Protein AF-A0A432QA00-F1 (afdb_monomer_lite)

Structure (mmCIF, N/CA/C/O backbone):
data_AF-A0A432QA00-F1
#
_entry.id   AF-A0A432QA00-F1
#
loop_
_atom_site.group_PDB
_atom_site.id
_atom_site.type_symbol
_atom_site.label_atom_id
_atom_site.label_alt_id
_atom_site.label_comp_id
_atom_site.label_asym_id
_atom_site.label_entity_id
_atom_site.label_seq_id
_atom_site.pdbx_PDB_ins_code
_atom_site.Cartn_x
_atom_site.Cartn_y
_atom_site.Cartn_z
_atom_site.occupancy
_atom_site.B_iso_or_equiv
_atom_site.auth_seq_id
_atom_site.auth_comp_id
_atom_site.auth_asym_id
_atom_site.auth_atom_id
_atom_site.pdbx_PDB_model_num
ATOM 1 N N . ARG A 1 1 ? -5.257 13.910 4.664 1.00 85.75 1 ARG A N 1
ATOM 2 C CA . ARG A 1 1 ? -4.027 14.618 4.204 1.00 85.75 1 ARG A CA 1
ATOM 3 C C . ARG A 1 1 ? -3.000 13.627 3.659 1.00 85.75 1 ARG A C 1
ATOM 5 O O . ARG A 1 1 ? -2.515 13.888 2.574 1.00 85.75 1 ARG A O 1
ATOM 12 N N . GLN A 1 2 ? -2.721 12.516 4.353 1.00 95.44 2 GLN A N 1
ATOM 13 C CA . GLN A 1 2 ? -1.774 11.486 3.893 1.00 95.44 2 GLN A CA 1
ATOM 14 C C . GLN A 1 2 ? -2.236 10.775 2.610 1.00 95.44 2 GLN A C 1
ATOM 16 O O . GLN A 1 2 ? -1.489 10.785 1.643 1.00 95.44 2 GLN A O 1
ATOM 21 N N . HIS A 1 3 ? -3.499 10.321 2.532 1.00 95.69 3 HIS A N 1
ATOM 22 C CA . HIS A 1 3 ? -4.057 9.726 1.300 1.00 95.69 3 HIS A CA 1
ATOM 23 C C . HIS A 1 3 ? -3.900 10.623 0.068 1.00 95.69 3 HIS A C 1
ATOM 25 O O . HIS A 1 3 ? -3.473 10.174 -0.984 1.00 95.69 3 HIS A O 1
ATOM 31 N N . LYS A 1 4 ? -4.175 11.927 0.207 1.00 94.62 4 LYS A N 1
ATOM 32 C CA . LYS A 1 4 ? -3.996 12.888 -0.891 1.00 94.62 4 LYS A CA 1
ATOM 33 C C . LYS A 1 4 ? -2.551 12.895 -1.407 1.00 94.62 4 LYS A C 1
ATOM 35 O O . LYS A 1 4 ? -2.353 12.904 -2.612 1.00 94.62 4 LYS A O 1
ATOM 40 N N . TYR A 1 5 ? -1.571 12.890 -0.506 1.00 94.56 5 TYR A N 1
ATOM 41 C CA . TYR A 1 5 ? -0.164 12.888 -0.895 1.00 94.56 5 TYR A CA 1
ATOM 42 C C . TYR A 1 5 ? 0.263 11.552 -1.522 1.00 94.56 5 TYR A C 1
ATOM 44 O O . TYR A 1 5 ? 1.001 11.560 -2.498 1.00 94.56 5 TYR A O 1
ATOM 52 N N . LEU A 1 6 ? -0.263 10.417 -1.042 1.00 95.38 6 LEU A N 1
ATOM 53 C CA . LEU A 1 6 ? -0.071 9.114 -1.695 1.00 95.38 6 LEU A CA 1
ATOM 54 C C . LEU A 1 6 ? -0.535 9.136 -3.156 1.00 95.38 6 LEU A C 1
ATOM 56 O O . LEU A 1 6 ? 0.210 8.729 -4.043 1.00 95.38 6 LEU A O 1
ATOM 60 N N . PHE A 1 7 ? -1.723 9.685 -3.421 1.00 93.56 7 PHE A N 1
ATOM 61 C CA . PHE A 1 7 ? -2.216 9.826 -4.792 1.00 93.56 7 PHE A CA 1
ATOM 62 C C . PHE A 1 7 ? -1.399 10.823 -5.623 1.00 93.56 7 PHE A C 1
ATOM 64 O O . PHE A 1 7 ? -1.223 10.604 -6.814 1.00 93.56 7 PHE A O 1
ATOM 71 N N . GLU A 1 8 ? -0.860 11.891 -5.030 1.00 94.06 8 GLU A N 1
ATOM 72 C CA . GLU A 1 8 ? 0.053 12.806 -5.734 1.00 94.06 8 GLU A CA 1
ATOM 73 C C . GLU A 1 8 ? 1.356 12.103 -6.156 1.00 94.06 8 GLU A C 1
ATOM 75 O O . GLU A 1 8 ? 1.802 12.277 -7.291 1.00 94.06 8 GLU A O 1
ATOM 80 N N . LEU A 1 9 ? 1.933 11.266 -5.284 1.00 93.00 9 LEU A N 1
ATOM 81 C CA . LEU A 1 9 ? 3.095 10.434 -5.615 1.00 93.00 9 LEU A CA 1
ATOM 82 C C . LEU A 1 9 ? 2.766 9.413 -6.709 1.00 93.00 9 LEU A C 1
ATOM 84 O O . LEU A 1 9 ? 3.556 9.222 -7.633 1.00 93.00 9 LEU A O 1
ATOM 88 N N . TRP A 1 10 ? 1.589 8.791 -6.635 1.00 93.69 10 TRP A N 1
ATOM 89 C CA . TRP A 1 10 ? 1.140 7.852 -7.656 1.00 93.69 10 TRP A CA 1
ATOM 90 C C . TRP A 1 10 ? 0.925 8.531 -9.020 1.00 93.69 10 TRP A C 1
ATOM 92 O O . TRP A 1 10 ? 1.407 8.028 -10.028 1.00 93.69 10 TRP A O 1
ATOM 102 N N . ILE A 1 11 ? 0.293 9.710 -9.069 1.00 92.44 11 ILE A N 1
ATOM 103 C CA . ILE A 1 11 ? 0.119 10.483 -10.315 1.00 92.44 11 ILE A CA 1
ATOM 104 C C . ILE A 1 11 ? 1.479 10.819 -10.940 1.00 92.44 11 ILE A C 1
ATOM 106 O O . ILE A 1 11 ? 1.648 10.749 -12.160 1.00 92.44 11 ILE A O 1
ATOM 110 N N . MET A 1 12 ? 2.464 11.183 -10.113 1.00 90.62 12 MET A N 1
ATOM 111 C CA . MET A 1 12 ? 3.826 11.423 -10.582 1.00 90.62 12 MET A CA 1
ATOM 112 C C . MET A 1 12 ? 4.417 10.158 -11.219 1.00 90.62 12 MET A C 1
ATOM 114 O O . MET A 1 12 ? 4.955 10.241 -12.323 1.00 90.62 12 MET A O 1
ATOM 118 N N . LEU A 1 13 ? 4.262 8.998 -10.575 1.00 91.06 13 LEU A N 1
ATOM 119 C CA . LEU A 1 13 ? 4.710 7.704 -11.097 1.00 91.06 13 LEU A CA 1
ATOM 120 C C . LEU A 1 13 ? 4.046 7.333 -12.425 1.00 91.06 13 LEU A C 1
ATOM 122 O O . LEU A 1 13 ? 4.740 6.995 -13.385 1.00 91.06 13 LEU A O 1
ATOM 126 N N . ASP A 1 14 ? 2.724 7.453 -12.509 1.00 90.81 14 ASP A N 1
ATOM 127 C CA . ASP A 1 14 ? 1.965 7.152 -13.725 1.00 90.81 14 ASP A CA 1
ATOM 128 C C . ASP A 1 14 ? 2.404 8.037 -14.908 1.00 90.81 14 ASP A C 1
ATOM 130 O O . ASP A 1 14 ? 2.592 7.564 -16.030 1.00 90.81 14 ASP A O 1
ATOM 134 N N . SER A 1 15 ? 2.723 9.311 -14.652 1.00 89.50 15 SER A N 1
ATOM 135 C CA . SER A 1 15 ? 3.239 10.218 -15.690 1.00 89.50 15 SER A CA 1
ATOM 136 C C . SER A 1 15 ? 4.621 9.821 -16.244 1.00 89.50 15 SER A C 1
ATOM 138 O O . SER A 1 15 ? 4.988 10.194 -17.366 1.00 89.50 15 SER A O 1
ATOM 140 N N . MET A 1 16 ? 5.401 9.059 -15.471 1.00 86.12 16 MET A N 1
ATOM 141 C CA . MET A 1 16 ? 6.736 8.584 -15.849 1.00 86.12 16 MET A CA 1
ATOM 142 C C . MET A 1 16 ? 6.693 7.247 -16.596 1.00 86.12 16 MET A C 1
ATOM 144 O O . MET A 1 16 ? 7.626 6.951 -17.343 1.00 86.12 16 MET A O 1
ATOM 148 N N . LYS A 1 17 ? 5.599 6.490 -16.445 1.00 80.06 17 LYS A N 1
ATOM 149 C CA . LYS A 1 17 ? 5.362 5.147 -16.994 1.00 80.06 17 LYS A CA 1
ATOM 150 C C . LYS A 1 17 ? 5.647 5.045 -18.500 1.00 80.06 17 LYS A C 1
ATOM 152 O O . LYS A 1 17 ? 6.316 4.142 -18.970 1.00 80.06 17 LYS A O 1
ATOM 157 N N . ASN A 1 18 ? 5.208 6.022 -19.290 1.00 77.62 18 ASN A N 1
ATOM 158 C CA . ASN A 1 18 ? 5.303 5.944 -20.755 1.00 77.62 18 ASN A CA 1
ATOM 159 C C . ASN A 1 18 ? 6.617 6.499 -21.347 1.00 77.62 18 ASN A C 1
ATOM 161 O O . ASN A 1 18 ? 6.717 6.675 -22.562 1.00 77.62 18 ASN A O 1
ATOM 165 N N . GLN A 1 19 ? 7.617 6.818 -20.518 1.00 77.88 19 GLN A N 1
ATOM 166 C CA . GLN A 1 19 ? 8.866 7.440 -20.968 1.00 77.88 19 GLN A CA 1
ATOM 167 C C . GLN A 1 19 ? 9.968 6.386 -21.154 1.00 77.88 19 GLN A C 1
ATOM 169 O O . GLN A 1 19 ? 10.401 5.743 -20.201 1.00 77.88 19 GLN A O 1
ATOM 174 N N . GLN A 1 20 ? 10.438 6.239 -22.397 1.00 62.81 20 GLN A N 1
ATOM 175 C CA . GLN A 1 20 ? 11.256 5.112 -22.875 1.00 62.81 20 GLN A CA 1
ATOM 176 C C . GLN A 1 20 ? 12.632 4.940 -22.189 1.00 62.81 20 GLN A C 1
ATOM 178 O O . GLN A 1 20 ? 13.199 3.857 -22.283 1.00 62.81 20 GLN A O 1
ATOM 183 N N . ASP A 1 21 ? 13.131 5.948 -21.459 1.00 65.56 21 ASP A N 1
ATOM 184 C CA . ASP A 1 21 ? 14.458 5.956 -20.807 1.00 65.56 21 ASP 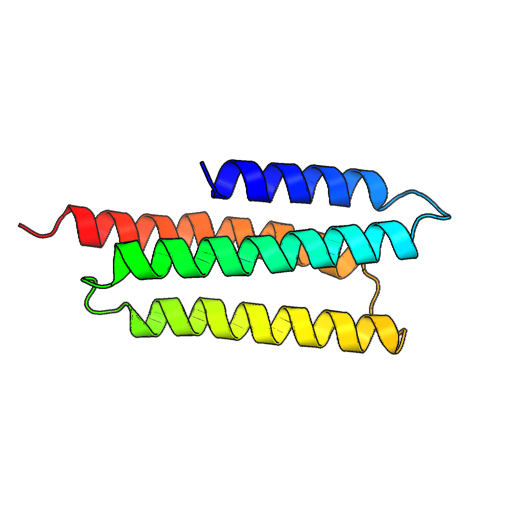A CA 1
ATOM 185 C C . ASP A 1 21 ? 14.416 6.167 -19.273 1.00 65.56 21 ASP A C 1
ATOM 187 O O . ASP A 1 21 ? 15.437 6.446 -18.646 1.00 65.56 21 ASP A O 1
ATOM 191 N N . ASN A 1 22 ? 13.255 6.007 -18.625 1.00 77.56 22 ASN A N 1
ATOM 192 C CA . ASN A 1 22 ? 13.083 6.372 -17.208 1.00 77.56 22 ASN A CA 1
ATOM 193 C C . ASN A 1 22 ? 13.134 5.211 -16.203 1.00 77.56 22 ASN A C 1
ATOM 195 O O . ASN A 1 22 ? 12.771 5.419 -15.049 1.00 77.56 22 ASN A O 1
ATOM 199 N N . ARG A 1 23 ? 13.593 4.005 -16.570 1.00 82.19 23 ARG A N 1
ATOM 200 C CA . ARG A 1 23 ? 13.530 2.817 -15.685 1.00 82.19 23 ARG A CA 1
ATOM 201 C C . ARG A 1 23 ? 14.089 3.069 -14.275 1.00 82.19 23 ARG A C 1
ATOM 203 O O . ARG A 1 23 ? 13.403 2.790 -13.299 1.00 82.19 23 ARG A O 1
ATOM 210 N N . LEU A 1 24 ? 15.291 3.645 -14.168 1.00 85.19 24 LEU A N 1
ATOM 211 C CA . LEU A 1 24 ? 15.917 3.960 -12.872 1.00 85.19 24 LEU A CA 1
ATOM 212 C C . LEU A 1 24 ? 15.144 5.031 -12.091 1.00 85.19 24 LEU A C 1
ATOM 214 O O . LEU A 1 24 ? 15.010 4.946 -10.875 1.00 85.19 24 LEU A O 1
ATOM 218 N N . SER A 1 25 ? 14.629 6.049 -12.781 1.00 87.88 25 SER A N 1
ATOM 219 C CA . SER A 1 25 ? 13.848 7.113 -12.147 1.00 87.88 25 SER A CA 1
ATOM 220 C C . SER A 1 25 ? 12.482 6.613 -11.676 1.00 87.88 25 SER A C 1
ATOM 222 O O . SER A 1 25 ? 12.015 7.032 -10.621 1.00 87.88 25 SER A O 1
ATOM 224 N N . LEU A 1 26 ? 11.858 5.704 -12.430 1.00 87.94 26 LEU A N 1
ATOM 225 C CA . LEU A 1 26 ? 10.604 5.053 -12.066 1.00 87.94 26 LEU A CA 1
ATOM 226 C C . LEU A 1 26 ? 10.793 4.162 -10.833 1.00 87.94 26 LEU A C 1
ATOM 228 O O . LEU A 1 26 ? 10.002 4.244 -9.901 1.00 87.94 26 LEU A O 1
ATOM 232 N N . GLU A 1 27 ? 11.873 3.378 -10.793 1.00 89.75 27 GLU A N 1
ATOM 233 C CA . GLU A 1 27 ? 12.250 2.575 -9.625 1.00 89.75 27 GLU A CA 1
ATOM 234 C C . GLU A 1 27 ? 12.453 3.447 -8.375 1.00 89.75 27 GLU A C 1
ATOM 236 O O . GLU A 1 27 ? 11.868 3.182 -7.327 1.00 89.75 27 GLU A O 1
ATOM 241 N N . GLN A 1 28 ? 13.226 4.533 -8.481 1.00 90.56 28 GLN A N 1
ATOM 242 C CA . GLN A 1 28 ? 13.458 5.458 -7.364 1.00 90.56 28 GLN A CA 1
ATOM 243 C C . GLN A 1 28 ? 12.167 6.112 -6.860 1.00 90.56 28 GLN A C 1
ATOM 245 O O . GLN A 1 28 ? 11.967 6.268 -5.652 1.00 90.56 28 GLN A O 1
ATOM 250 N N . ALA A 1 29 ? 11.285 6.503 -7.779 1.00 90.88 29 ALA A N 1
ATOM 251 C CA . ALA A 1 29 ? 9.994 7.071 -7.425 1.00 90.88 29 ALA A CA 1
ATOM 252 C C . ALA A 1 29 ? 9.075 6.028 -6.760 1.00 90.88 29 ALA A C 1
ATOM 254 O O . ALA A 1 29 ? 8.353 6.375 -5.827 1.00 90.88 29 ALA A O 1
ATOM 255 N N . LEU A 1 30 ? 9.139 4.757 -7.179 1.00 92.00 30 LEU A N 1
ATOM 256 C CA . LEU A 1 30 ? 8.383 3.655 -6.574 1.00 92.00 30 LEU A CA 1
ATOM 257 C C . LEU A 1 30 ? 8.845 3.388 -5.145 1.00 92.00 30 LEU A C 1
ATOM 259 O O . LEU A 1 30 ? 8.016 3.352 -4.240 1.00 92.00 30 LEU A O 1
ATOM 263 N N . LEU A 1 31 ? 10.159 3.303 -4.927 1.00 91.56 31 LEU A N 1
ATOM 264 C CA . LEU A 1 31 ? 10.738 3.180 -3.587 1.00 91.56 31 LEU A CA 1
ATOM 265 C C . LEU A 1 31 ? 10.312 4.344 -2.683 1.00 91.56 31 LEU A C 1
ATOM 267 O O . LEU A 1 31 ? 9.880 4.126 -1.557 1.00 91.56 31 LEU A O 1
ATOM 271 N N . SER A 1 32 ? 10.329 5.573 -3.208 1.00 91.69 32 SER A N 1
ATOM 272 C CA . SER A 1 32 ? 9.874 6.753 -2.458 1.00 91.69 32 SER A CA 1
ATOM 273 C C . SER A 1 32 ? 8.388 6.679 -2.081 1.00 91.69 32 SER A C 1
ATOM 275 O O . SER A 1 32 ? 7.990 7.169 -1.022 1.00 91.69 32 SER A O 1
ATOM 277 N N . LEU A 1 33 ? 7.551 6.090 -2.944 1.00 94.00 33 LEU A N 1
ATOM 278 C CA . LEU A 1 33 ? 6.143 5.852 -2.638 1.00 94.00 33 LEU A CA 1
ATOM 279 C C . LEU A 1 33 ? 5.997 4.779 -1.555 1.00 94.00 33 LEU A C 1
ATOM 281 O O . LEU A 1 33 ? 5.245 5.006 -0.610 1.00 94.00 33 LEU A O 1
ATOM 285 N N . PHE A 1 34 ? 6.720 3.660 -1.650 1.00 94.50 34 PHE A N 1
ATOM 286 C CA . PHE A 1 34 ? 6.689 2.595 -0.641 1.00 94.50 34 PHE A CA 1
ATOM 287 C C . PHE A 1 34 ? 7.125 3.090 0.740 1.00 94.50 34 PHE A C 1
ATOM 289 O O . PHE A 1 34 ? 6.394 2.881 1.709 1.00 94.50 34 PHE A O 1
ATOM 296 N N . ASP A 1 35 ? 8.217 3.855 0.816 1.00 93.88 35 ASP A N 1
ATOM 297 C CA . ASP A 1 35 ? 8.666 4.498 2.056 1.00 93.88 35 ASP A CA 1
ATOM 298 C C . ASP A 1 35 ? 7.553 5.362 2.672 1.00 93.88 35 ASP A C 1
ATOM 300 O O . ASP A 1 35 ? 7.325 5.366 3.887 1.00 93.88 35 ASP A O 1
ATOM 304 N N . TYR A 1 36 ? 6.817 6.107 1.838 1.00 96.44 36 TYR A N 1
ATOM 305 C CA . TYR A 1 36 ? 5.721 6.937 2.328 1.00 96.44 36 TYR A CA 1
ATOM 306 C C . TYR A 1 36 ? 4.489 6.122 2.741 1.00 96.44 36 TYR A C 1
ATOM 308 O O . TYR A 1 36 ? 3.813 6.506 3.699 1.00 96.44 36 TYR A O 1
ATOM 316 N N . VAL A 1 37 ? 4.199 5.003 2.072 1.00 96.50 37 VAL A N 1
ATOM 317 C CA . VAL A 1 37 ? 3.130 4.081 2.482 1.00 96.50 37 VAL A CA 1
ATOM 318 C C . VAL A 1 37 ? 3.416 3.512 3.874 1.00 96.50 37 VAL A C 1
ATOM 320 O O . VAL A 1 37 ? 2.532 3.531 4.727 1.00 96.50 37 VAL A O 1
ATOM 323 N N . GLU A 1 38 ? 4.655 3.118 4.172 1.00 96.38 38 GLU A N 1
ATOM 324 C CA . GLU A 1 38 ? 5.017 2.671 5.523 1.00 96.38 38 GLU A CA 1
ATOM 325 C C . GLU A 1 38 ? 4.808 3.769 6.572 1.00 96.38 38 GLU A C 1
ATOM 327 O O . GLU A 1 38 ? 4.289 3.518 7.664 1.00 96.38 38 GLU A O 1
ATOM 332 N N . ILE A 1 39 ? 5.180 5.014 6.262 1.00 96.94 39 ILE A N 1
ATOM 333 C CA . ILE A 1 39 ? 4.934 6.158 7.154 1.00 96.94 39 ILE A CA 1
ATOM 334 C C . ILE A 1 39 ? 3.430 6.359 7.368 1.00 96.94 39 ILE A C 1
ATOM 336 O O . ILE A 1 39 ? 2.997 6.655 8.485 1.00 96.94 39 ILE A O 1
ATOM 340 N N . HIS A 1 40 ? 2.640 6.230 6.306 1.00 97.88 40 HIS A N 1
ATOM 341 C CA . HIS A 1 40 ? 1.193 6.344 6.348 1.00 97.88 40 HIS A CA 1
ATOM 342 C C . HIS A 1 40 ? 0.571 5.286 7.266 1.00 97.88 40 HIS A C 1
ATOM 344 O O . HIS A 1 40 ? -0.048 5.661 8.265 1.00 97.88 40 HIS A O 1
ATOM 350 N N . PHE A 1 41 ? 0.845 4.004 7.019 1.00 98.38 41 PHE A N 1
ATOM 351 C CA . PHE A 1 41 ? 0.362 2.889 7.836 1.00 98.38 41 PHE A CA 1
ATOM 352 C C . PHE A 1 41 ? 0.746 3.045 9.306 1.00 98.38 41 PHE A C 1
ATOM 354 O O . PHE A 1 41 ? -0.106 2.987 10.191 1.00 98.38 41 PHE A O 1
ATOM 361 N N . ASN A 1 42 ? 2.009 3.375 9.587 1.00 98.00 42 ASN A N 1
ATOM 362 C CA . ASN A 1 42 ? 2.473 3.615 10.954 1.00 98.00 42 ASN A CA 1
ATOM 363 C C . ASN A 1 42 ? 1.712 4.746 11.662 1.00 98.00 42 ASN A C 1
ATOM 365 O O . ASN A 1 42 ? 1.585 4.744 12.888 1.00 98.00 42 ASN A O 1
ATOM 369 N N . ASN A 1 43 ? 1.257 5.762 10.929 1.00 97.94 43 ASN A N 1
ATOM 370 C CA . ASN A 1 43 ? 0.463 6.837 11.511 1.00 97.94 43 ASN A CA 1
ATOM 371 C C . ASN A 1 43 ? -0.979 6.394 11.749 1.00 97.94 43 ASN A C 1
ATOM 373 O O . ASN A 1 43 ? -1.516 6.668 12.822 1.00 97.94 43 ASN A O 1
ATOM 377 N N . GLU A 1 44 ? -1.594 5.707 10.792 1.00 97.81 44 GLU A N 1
ATOM 378 C CA . GLU A 1 44 ? -2.955 5.192 10.934 1.00 97.81 44 GLU A CA 1
ATOM 379 C C . GLU 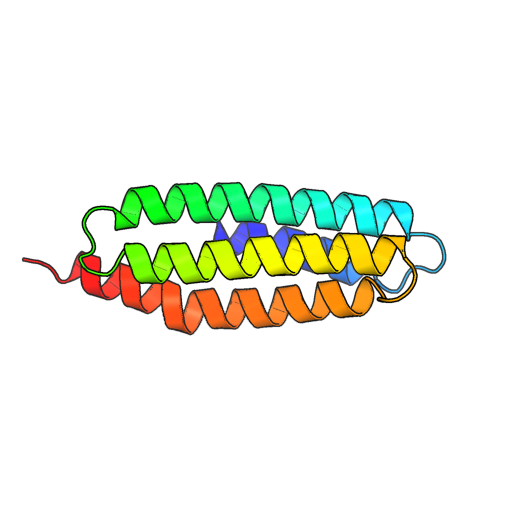A 1 44 ? -3.079 4.193 12.074 1.00 97.81 44 GLU A C 1
ATOM 381 O O . GLU A 1 44 ? -3.957 4.344 12.921 1.00 97.81 44 GLU A O 1
ATOM 386 N N . GLU A 1 45 ? -2.141 3.258 12.193 1.00 98.12 45 GLU A N 1
ATOM 387 C CA . GLU A 1 45 ? -2.118 2.282 13.279 1.00 98.12 45 GLU A CA 1
ATOM 388 C C . GLU A 1 45 ? -1.998 2.936 14.658 1.00 98.12 45 GLU A C 1
ATOM 390 O O . GLU A 1 45 ? -2.617 2.479 15.619 1.00 98.12 45 GLU A O 1
ATOM 395 N N . LYS A 1 46 ? -1.265 4.053 14.776 1.00 97.56 46 LYS A N 1
ATOM 396 C CA . LYS A 1 46 ? -1.217 4.833 16.025 1.00 97.56 46 LYS A CA 1
ATOM 397 C C . LYS A 1 46 ? -2.576 5.434 16.369 1.00 97.56 46 LYS A C 1
ATOM 399 O O . LYS A 1 46 ? -2.944 5.454 17.542 1.00 97.56 46 LYS A O 1
ATOM 404 N N . TYR A 1 47 ? -3.317 5.926 15.376 1.00 96.19 47 TYR A N 1
ATOM 405 C CA . TYR A 1 47 ? -4.665 6.456 15.593 1.00 96.19 47 TYR A CA 1
ATOM 406 C C . TYR A 1 47 ? -5.681 5.347 15.887 1.00 96.19 47 TYR A C 1
ATOM 408 O O . TYR A 1 47 ? -6.546 5.518 16.745 1.00 96.19 47 TYR A O 1
ATOM 416 N N . LEU A 1 48 ? -5.555 4.206 15.212 1.00 96.94 48 LEU A N 1
ATOM 417 C CA . LEU A 1 48 ? -6.436 3.050 15.339 1.00 96.94 48 LEU A CA 1
ATOM 418 C C . LEU A 1 48 ? -6.036 2.101 16.479 1.00 96.94 48 LEU A C 1
ATOM 420 O O . LEU A 1 48 ? -6.731 1.116 16.707 1.00 96.94 48 LEU A O 1
ATOM 424 N N . ALA A 1 49 ? -4.987 2.399 17.250 1.00 97.00 49 ALA A N 1
ATOM 425 C CA . ALA A 1 49 ? -4.546 1.583 18.384 1.00 97.00 49 ALA A CA 1
ATOM 426 C C . ALA A 1 49 ? -5.668 1.200 19.383 1.00 97.00 49 ALA A C 1
ATOM 428 O O . ALA A 1 49 ? -5.647 0.075 19.886 1.00 97.00 49 ALA A O 1
ATOM 429 N N . PRO A 1 50 ? -6.680 2.052 19.671 1.00 95.88 50 PRO A N 1
ATOM 430 C CA . PRO A 1 50 ? -7.808 1.678 20.532 1.00 95.88 50 PRO A CA 1
ATOM 431 C C . PRO A 1 50 ? -8.881 0.812 19.840 1.00 95.88 50 PRO A C 1
ATOM 433 O O . PRO A 1 50 ? -9.891 0.456 20.461 1.00 95.88 50 PRO A O 1
ATOM 436 N N . HIS A 1 51 ? -8.742 0.521 18.546 1.00 96.38 51 HIS A N 1
ATOM 437 C CA . HIS A 1 51 ? -9.688 -0.295 17.793 1.00 96.38 51 HIS A CA 1
ATOM 438 C C . HIS A 1 51 ? -9.551 -1.778 18.185 1.00 96.38 51 HIS A C 1
ATOM 440 O O . HIS A 1 51 ? -8.432 -2.284 18.246 1.00 96.38 51 HIS A O 1
ATOM 446 N N . PRO A 1 52 ? -10.647 -2.523 18.436 1.00 95.50 52 PRO A N 1
ATOM 447 C CA . PRO A 1 52 ? -10.552 -3.906 18.918 1.00 95.50 52 PRO A CA 1
ATOM 448 C C . PRO A 1 52 ? -9.938 -4.841 17.869 1.00 95.50 52 PRO A C 1
ATOM 450 O O . PRO A 1 52 ? -9.262 -5.809 18.204 1.00 95.50 52 PRO A O 1
ATOM 453 N N . GLU A 1 53 ? -10.151 -4.5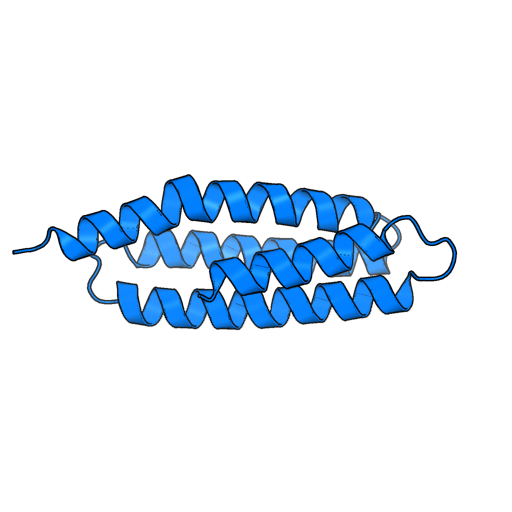15 16.596 1.00 96.19 53 GLU A N 1
ATOM 454 C CA . GLU A 1 53 ? -9.692 -5.297 15.447 1.00 96.19 53 GLU A CA 1
ATOM 455 C C . GLU A 1 53 ? -8.405 -4.743 14.822 1.00 96.19 53 GLU A C 1
ATOM 457 O O . GLU A 1 53 ? -8.088 -5.073 13.682 1.00 96.19 53 GLU A O 1
ATOM 462 N N . ILE A 1 54 ? -7.645 -3.911 15.549 1.00 97.06 54 ILE A N 1
ATOM 463 C CA . ILE A 1 54 ? -6.403 -3.301 15.041 1.00 97.06 54 ILE A CA 1
ATOM 464 C C . ILE A 1 54 ? -5.443 -4.337 14.451 1.00 97.06 54 ILE A C 1
ATOM 466 O O . ILE A 1 54 ? -4.877 -4.112 13.390 1.00 97.06 54 ILE A O 1
ATOM 470 N N . LYS A 1 55 ? -5.328 -5.520 15.065 1.00 98.12 55 LYS A N 1
ATOM 471 C CA . LYS A 1 55 ? -4.440 -6.580 14.570 1.00 98.12 55 LYS A CA 1
ATOM 472 C C . LYS A 1 55 ? -4.760 -7.020 13.141 1.00 98.12 55 LYS A C 1
ATOM 474 O O . LYS A 1 55 ? -3.836 -7.305 12.397 1.00 98.12 55 LYS A O 1
ATOM 479 N N . GLN A 1 56 ? -6.040 -7.077 12.766 1.00 98.12 56 GLN A N 1
ATOM 480 C CA . GLN A 1 56 ? -6.439 -7.450 11.404 1.00 98.12 56 GLN A CA 1
ATOM 481 C C . GLN A 1 56 ? -6.028 -6.367 10.403 1.00 98.12 56 GLN A C 1
ATOM 483 O O . GLN A 1 56 ? -5.509 -6.685 9.341 1.00 98.12 56 GLN A O 1
ATOM 488 N N . HIS A 1 57 ? -6.185 -5.096 10.781 1.00 98.06 57 HIS A N 1
ATOM 489 C CA . HIS A 1 57 ? -5.734 -3.966 9.972 1.00 98.06 57 HIS A CA 1
ATOM 490 C C . HIS A 1 57 ? -4.209 -4.007 9.764 1.00 98.06 57 HIS A C 1
ATOM 492 O O . HIS A 1 57 ? -3.733 -3.948 8.637 1.00 98.06 57 HIS A O 1
ATOM 498 N N . GLN A 1 58 ? -3.441 -4.228 10.835 1.00 98.38 58 GLN A N 1
ATOM 499 C CA . GLN A 1 58 ? -1.980 -4.359 10.760 1.00 98.38 58 GLN A CA 1
ATOM 500 C C . GLN A 1 58 ? -1.534 -5.523 9.866 1.00 98.38 58 GLN A C 1
ATOM 502 O O . GLN A 1 58 ? -0.511 -5.427 9.196 1.00 98.38 58 GLN A O 1
ATOM 507 N N . THR A 1 59 ? -2.288 -6.628 9.839 1.00 98.56 59 THR A N 1
ATOM 508 C CA . THR A 1 59 ? -2.013 -7.739 8.917 1.00 98.56 59 THR A CA 1
ATOM 509 C C . THR A 1 59 ? -2.204 -7.319 7.462 1.00 98.56 59 THR A C 1
ATOM 511 O O . THR A 1 59 ? -1.328 -7.598 6.656 1.00 98.56 59 THR A O 1
ATOM 514 N N . ILE A 1 60 ? -3.270 -6.578 7.138 1.00 98.25 60 ILE A N 1
ATOM 515 C CA . ILE A 1 60 ? -3.497 -6.053 5.779 1.00 98.25 60 ILE A CA 1
ATOM 516 C C . ILE A 1 60 ? -2.318 -5.173 5.330 1.00 98.25 60 ILE A C 1
ATOM 518 O O . ILE A 1 60 ? -1.820 -5.333 4.216 1.00 98.25 60 ILE A O 1
ATOM 522 N N . HIS A 1 61 ? -1.824 -4.294 6.207 1.00 98.44 61 HIS A N 1
ATOM 523 C CA . HIS A 1 61 ? -0.634 -3.483 5.928 1.00 98.44 61 HIS A CA 1
ATOM 524 C C . HIS A 1 61 ? 0.625 -4.331 5.739 1.00 98.44 61 HIS A C 1
ATOM 526 O O . HIS A 1 61 ? 1.377 -4.123 4.790 1.00 98.44 61 HIS A O 1
ATOM 532 N N . ALA A 1 62 ? 0.863 -5.295 6.631 1.00 98.19 62 ALA A N 1
ATOM 533 C CA . ALA A 1 62 ? 2.035 -6.159 6.563 1.00 98.19 62 ALA A CA 1
ATOM 534 C C . ALA A 1 62 ? 2.057 -6.996 5.273 1.00 98.19 62 ALA A C 1
ATOM 536 O O . ALA A 1 62 ? 3.112 -7.123 4.650 1.00 98.19 62 ALA A O 1
ATOM 537 N N . ASP A 1 63 ? 0.902 -7.510 4.849 1.00 98.12 63 ASP A N 1
ATOM 538 C CA . ASP A 1 63 ? 0.758 -8.274 3.609 1.00 98.12 63 ASP A CA 1
ATOM 539 C C . ASP A 1 63 ? 1.056 -7.399 2.385 1.00 98.12 63 ASP A C 1
ATOM 541 O O . ASP A 1 63 ? 1.766 -7.829 1.475 1.00 98.12 63 ASP A O 1
ATOM 545 N N . PHE A 1 64 ? 0.601 -6.142 2.385 1.00 97.94 64 PHE A N 1
ATOM 546 C CA . PHE A 1 64 ? 0.949 -5.188 1.333 1.00 97.94 64 PHE A CA 1
ATOM 547 C C . PHE A 1 64 ? 2.456 -4.921 1.268 1.00 97.94 64 PHE A C 1
ATOM 549 O O . PHE A 1 64 ? 3.037 -4.994 0.189 1.00 97.94 64 PHE A O 1
ATOM 556 N N . ILE A 1 65 ? 3.114 -4.676 2.405 1.00 96.69 65 ILE A N 1
ATOM 557 C CA . ILE A 1 65 ? 4.569 -4.449 2.444 1.00 96.69 65 ILE A CA 1
ATOM 558 C C . ILE A 1 65 ? 5.346 -5.695 1.991 1.00 96.69 65 ILE A C 1
ATOM 560 O O . ILE A 1 65 ? 6.349 -5.596 1.284 1.00 96.69 65 ILE A O 1
ATOM 564 N N . ALA A 1 66 ? 4.896 -6.898 2.347 1.00 97.00 66 ALA A N 1
ATOM 565 C CA . ALA A 1 66 ? 5.501 -8.130 1.841 1.00 97.00 66 ALA A CA 1
ATOM 566 C C . ALA A 1 66 ? 5.346 -8.255 0.311 1.00 97.00 66 ALA A C 1
ATOM 568 O O . ALA A 1 66 ? 6.283 -8.650 -0.391 1.00 97.00 66 ALA A O 1
ATOM 569 N N . GLN A 1 67 ? 4.182 -7.869 -0.214 1.00 95.62 67 GLN A N 1
ATOM 570 C CA . GLN A 1 67 ? 3.898 -7.888 -1.645 1.00 95.62 67 GLN A CA 1
ATOM 571 C C . GLN A 1 67 ? 4.747 -6.868 -2.422 1.00 95.62 67 GLN A C 1
ATOM 573 O O . GLN A 1 67 ? 5.261 -7.205 -3.489 1.00 95.62 67 GLN A O 1
ATOM 578 N N . THR A 1 68 ? 4.954 -5.654 -1.898 1.00 93.25 68 THR A N 1
ATOM 579 C CA . THR A 1 68 ? 5.803 -4.642 -2.554 1.00 93.25 68 THR A CA 1
ATOM 580 C C . THR A 1 68 ? 7.273 -5.051 -2.579 1.00 93.25 68 THR A C 1
ATOM 582 O O . THR A 1 68 ? 7.931 -4.868 -3.602 1.00 93.25 68 THR A O 1
ATOM 585 N N . ASN A 1 69 ? 7.775 -5.687 -1.515 1.00 93.38 69 ASN A N 1
ATOM 586 C CA . ASN A 1 69 ? 9.119 -6.272 -1.509 1.00 93.38 69 ASN A CA 1
ATOM 587 C C . ASN A 1 69 ? 9.272 -7.348 -2.594 1.00 93.38 69 ASN A C 1
ATOM 589 O O . ASN A 1 69 ? 10.239 -7.322 -3.353 1.00 93.38 69 ASN A O 1
ATOM 593 N N . THR A 1 70 ? 8.276 -8.230 -2.727 1.00 94.94 70 THR A N 1
ATOM 594 C CA . THR A 1 70 ? 8.256 -9.262 -3.780 1.00 94.94 70 THR A CA 1
ATOM 595 C C . THR A 1 70 ? 8.298 -8.634 -5.176 1.00 94.94 70 THR A C 1
ATOM 597 O O . THR A 1 70 ? 9.060 -9.074 -6.032 1.00 94.94 70 THR A O 1
ATOM 600 N N . PHE A 1 71 ? 7.548 -7.551 -5.408 1.00 93.12 71 PHE A N 1
ATOM 601 C CA . PHE A 1 71 ? 7.587 -6.848 -6.692 1.00 93.12 71 PHE A CA 1
ATOM 602 C C . PHE A 1 71 ? 8.950 -6.244 -7.019 1.00 93.12 71 PHE A C 1
ATOM 604 O O . PHE A 1 71 ? 9.353 -6.266 -8.181 1.00 93.12 71 PHE A O 1
ATOM 611 N N . MET A 1 72 ? 9.663 -5.710 -6.024 1.00 90.44 72 MET A N 1
ATOM 612 C CA . MET A 1 72 ? 11.011 -5.181 -6.239 1.00 90.44 72 MET A CA 1
ATOM 613 C C . MET A 1 72 ? 12.002 -6.294 -6.588 1.00 90.44 72 MET A C 1
ATOM 615 O O . MET A 1 72 ? 12.801 -6.126 -7.510 1.00 90.44 72 MET A O 1
ATOM 619 N N . GLU A 1 73 ? 11.912 -7.444 -5.915 1.00 92.75 73 GLU A N 1
ATOM 620 C CA . GLU A 1 73 ? 12.719 -8.625 -6.240 1.00 92.75 73 GLU A CA 1
ATOM 621 C C . GLU A 1 73 ? 12.438 -9.133 -7.663 1.00 92.75 73 GLU A C 1
ATOM 623 O O . GLU A 1 73 ? 13.369 -9.333 -8.445 1.00 92.75 73 GLU A O 1
ATOM 628 N N . ASP A 1 74 ? 11.166 -9.290 -8.037 1.00 92.56 74 ASP A N 1
ATOM 629 C CA . ASP A 1 74 ? 10.771 -9.731 -9.378 1.00 92.56 74 ASP A CA 1
ATOM 630 C C . ASP A 1 74 ? 11.194 -8.730 -10.465 1.00 92.56 74 ASP A C 1
ATOM 632 O O . ASP A 1 74 ? 11.655 -9.103 -11.547 1.00 92.56 74 ASP A O 1
ATOM 636 N N . PHE A 1 75 ? 11.107 -7.434 -10.176 1.00 88.44 75 PHE A N 1
ATOM 637 C CA . PHE A 1 75 ? 11.600 -6.404 -11.080 1.00 88.44 75 PHE A CA 1
ATOM 638 C C . PHE A 1 75 ? 13.119 -6.492 -11.300 1.00 88.44 75 PHE A C 1
ATOM 640 O O . PHE A 1 75 ? 13.583 -6.395 -12.444 1.00 88.44 75 PHE A O 1
ATOM 647 N N . HIS A 1 76 ? 13.901 -6.683 -10.230 1.00 89.00 76 HIS A N 1
ATOM 648 C CA . HIS A 1 76 ? 15.358 -6.860 -10.309 1.00 89.00 76 HIS A CA 1
ATOM 649 C C . HIS A 1 76 ? 15.751 -8.148 -11.035 1.00 89.00 76 HIS A C 1
ATOM 651 O O . HIS A 1 76 ? 16.780 -8.171 -11.707 1.00 89.00 76 HIS A O 1
ATOM 657 N N . ASN A 1 77 ? 14.909 -9.179 -10.964 1.00 93.00 77 ASN A N 1
ATOM 658 C CA . ASN A 1 77 ? 15.064 -10.430 -11.708 1.00 93.00 77 ASN A CA 1
ATOM 659 C C . ASN A 1 77 ? 14.534 -10.363 -13.153 1.00 93.00 77 ASN A C 1
ATOM 661 O O . ASN A 1 77 ? 14.561 -11.374 -13.854 1.00 93.00 77 ASN A O 1
ATOM 665 N N . GLU A 1 78 ? 14.054 -9.199 -13.603 1.00 87.69 78 GLU A N 1
ATOM 666 C CA . GLU A 1 78 ? 13.450 -8.986 -14.927 1.00 87.69 78 GLU A CA 1
ATOM 667 C C . GLU A 1 78 ? 12.208 -9.865 -15.198 1.00 87.69 78 GLU A C 1
ATOM 669 O O . GLU A 1 78 ? 11.822 -10.075 -16.350 1.00 87.69 78 GLU A O 1
ATOM 674 N N . THR A 1 79 ? 11.548 -10.362 -14.146 1.00 89.38 79 THR A N 1
ATOM 675 C CA . THR A 1 79 ? 10.326 -11.183 -14.227 1.00 89.38 79 THR A CA 1
ATOM 676 C C . THR A 1 79 ? 9.043 -10.361 -14.110 1.00 89.38 79 THR A C 1
ATOM 678 O O . THR A 1 79 ? 7.960 -10.886 -14.374 1.00 89.38 79 THR A O 1
ATOM 681 N N . LEU A 1 80 ? 9.153 -9.072 -13.771 1.00 89.00 80 LEU A N 1
ATOM 682 C CA . LEU A 1 80 ? 8.030 -8.150 -13.623 1.00 89.00 80 LEU A CA 1
ATOM 683 C C . LEU A 1 80 ? 8.320 -6.778 -14.247 1.00 89.00 80 LEU A C 1
ATOM 685 O O . LEU A 1 80 ? 9.414 -6.227 -14.124 1.00 89.00 80 LEU A O 1
ATOM 689 N N . ASP A 1 81 ? 7.302 -6.208 -14.893 1.00 88.50 81 ASP A N 1
ATOM 690 C CA . ASP A 1 81 ? 7.323 -4.829 -15.385 1.00 88.50 81 ASP A CA 1
ATOM 691 C C . ASP A 1 81 ? 6.823 -3.868 -14.291 1.00 88.50 81 ASP A C 1
ATOM 693 O O . ASP A 1 81 ? 5.718 -4.047 -13.771 1.00 88.50 81 ASP A O 1
ATOM 697 N N . LEU A 1 82 ? 7.592 -2.812 -13.984 1.00 85.75 82 LEU A N 1
ATOM 698 C CA . LEU A 1 82 ? 7.208 -1.765 -13.020 1.00 85.75 82 LEU A CA 1
ATOM 699 C C . LEU A 1 82 ? 5.876 -1.111 -13.367 1.00 85.75 82 LEU A C 1
ATOM 701 O O . LEU A 1 82 ? 5.170 -0.648 -12.478 1.00 85.75 82 LEU A O 1
ATOM 705 N N . HIS A 1 83 ? 5.504 -1.091 -14.642 1.00 87.69 83 HIS A N 1
ATOM 706 C CA . HIS A 1 83 ? 4.195 -0.619 -15.070 1.00 87.69 83 HIS A CA 1
ATOM 707 C C . HIS A 1 83 ? 3.042 -1.363 -14.396 1.00 87.69 83 HIS A C 1
ATOM 709 O O . HIS A 1 83 ? 2.055 -0.738 -14.014 1.00 87.69 83 HIS A O 1
ATOM 715 N N . THR A 1 84 ? 3.201 -2.673 -14.209 1.00 89.94 84 THR A N 1
ATOM 716 C CA . THR A 1 84 ? 2.224 -3.524 -13.521 1.00 89.94 84 THR A CA 1
ATOM 717 C C . THR A 1 84 ? 2.162 -3.179 -12.036 1.00 89.94 84 THR A C 1
ATOM 719 O O . THR A 1 84 ? 1.088 -3.176 -11.443 1.00 89.94 84 THR A O 1
ATOM 722 N N . VAL A 1 85 ? 3.306 -2.830 -11.441 1.00 92.06 85 VAL A N 1
ATOM 723 C CA . VAL A 1 85 ? 3.395 -2.405 -10.037 1.00 92.06 85 VAL A CA 1
ATOM 724 C C . VAL A 1 85 ? 2.683 -1.069 -9.824 1.00 92.06 85 VAL A C 1
ATOM 726 O O . VAL A 1 85 ? 1.944 -0.919 -8.856 1.00 92.06 85 VAL A O 1
ATOM 729 N N . VAL A 1 86 ? 2.858 -0.107 -10.736 1.00 91.69 86 VAL A N 1
ATOM 730 C CA . VAL A 1 86 ? 2.173 1.197 -10.673 1.00 91.69 86 VAL A CA 1
ATOM 731 C C . VAL A 1 86 ? 0.651 1.034 -10.737 1.00 91.69 86 VAL A C 1
ATOM 733 O O . VAL A 1 86 ? -0.055 1.689 -9.969 1.00 91.69 86 VAL A O 1
ATOM 736 N N . ASP A 1 87 ? 0.147 0.150 -11.600 1.00 92.50 87 ASP A N 1
ATOM 737 C CA . ASP A 1 87 ? -1.294 -0.124 -11.705 1.00 92.50 87 ASP A CA 1
ATOM 738 C C . ASP A 1 87 ? -1.820 -0.842 -10.458 1.00 92.50 87 ASP A C 1
ATOM 740 O O . ASP A 1 87 ? -2.830 -0.438 -9.887 1.00 92.50 87 ASP A O 1
ATOM 744 N N . PHE A 1 88 ? -1.089 -1.848 -9.968 1.00 94.19 88 PHE A N 1
ATOM 745 C CA . PHE A 1 88 ? -1.425 -2.527 -8.718 1.00 94.19 88 PHE A CA 1
ATOM 746 C C . PHE A 1 88 ? -1.544 -1.542 -7.548 1.00 94.19 88 PHE A C 1
ATOM 748 O O . PHE A 1 88 ? -2.483 -1.626 -6.758 1.00 94.19 88 PHE A O 1
ATOM 755 N N . LEU A 1 89 ? -0.602 -0.599 -7.436 1.00 93.75 89 LEU A N 1
ATOM 756 C CA . LEU A 1 89 ? -0.591 0.382 -6.354 1.00 93.75 89 LEU A CA 1
ATOM 757 C C . LEU A 1 89 ? -1.838 1.255 -6.353 1.00 93.75 89 LEU A C 1
ATOM 759 O O . LEU A 1 89 ? -2.384 1.526 -5.286 1.00 93.75 89 LEU A O 1
ATOM 763 N N . HIS A 1 90 ? -2.276 1.692 -7.532 1.00 93.38 90 HIS A N 1
ATOM 764 C CA . HIS A 1 90 ? -3.500 2.470 -7.679 1.00 93.38 90 HIS A CA 1
ATOM 765 C C . HIS A 1 90 ? -4.703 1.718 -7.114 1.00 93.38 90 HIS A C 1
ATOM 767 O O . HIS A 1 90 ? -5.415 2.233 -6.250 1.00 93.38 90 HIS A O 1
ATOM 773 N N . ASP A 1 91 ? -4.900 0.494 -7.596 1.00 95.88 91 ASP A N 1
ATOM 774 C CA . ASP A 1 91 ? -6.092 -0.288 -7.299 1.00 95.88 91 ASP A CA 1
ATOM 775 C C . ASP A 1 91 ? -6.113 -0.705 -5.829 1.00 95.88 91 ASP A C 1
ATOM 777 O O . ASP A 1 91 ? -7.120 -0.504 -5.146 1.00 95.88 91 ASP A O 1
ATOM 781 N N . TRP A 1 92 ? -4.974 -1.175 -5.308 1.00 97.50 92 TRP A N 1
ATOM 782 C CA . TRP A 1 92 ? -4.859 -1.561 -3.907 1.00 97.50 92 TRP A CA 1
ATOM 783 C C . TRP A 1 92 ? -5.090 -0.373 -2.969 1.00 97.50 92 TRP A C 1
ATOM 785 O O . TRP A 1 92 ? -5.860 -0.495 -2.019 1.00 97.50 92 TRP A O 1
ATOM 795 N N . LEU A 1 93 ? -4.478 0.793 -3.235 1.00 96.00 93 LEU A N 1
ATOM 796 C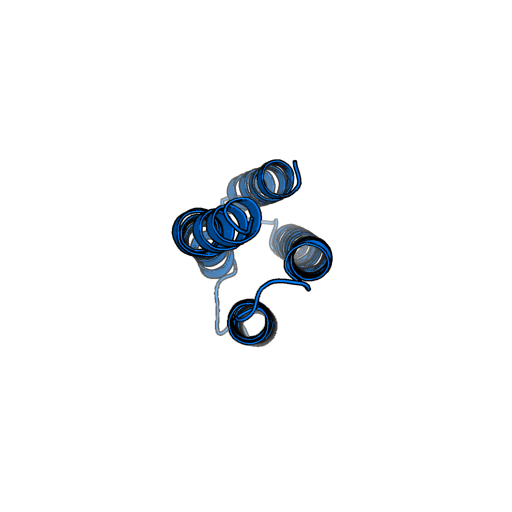 CA . LEU A 1 93 ? -4.656 1.976 -2.384 1.00 96.00 93 LEU A CA 1
ATOM 797 C C . LEU A 1 93 ? -6.111 2.449 -2.381 1.00 96.00 93 LEU A C 1
ATOM 799 O O . LEU A 1 93 ? -6.633 2.793 -1.325 1.00 96.00 93 LEU A O 1
ATOM 803 N N . ILE A 1 94 ? -6.785 2.465 -3.534 1.00 96.38 94 ILE A N 1
ATOM 804 C CA . ILE A 1 94 ? -8.198 2.863 -3.597 1.00 96.38 94 ILE A CA 1
ATOM 805 C C . ILE A 1 94 ? -9.071 1.895 -2.803 1.00 96.38 94 ILE A C 1
ATOM 807 O O . ILE A 1 94 ? -9.869 2.346 -1.978 1.00 96.38 94 ILE A O 1
ATOM 811 N N . GLU A 1 95 ? -8.928 0.591 -3.037 1.00 96.94 95 GLU A N 1
ATOM 812 C CA . GLU A 1 95 ? -9.729 -0.426 -2.356 1.00 96.94 95 GLU A CA 1
ATOM 813 C C . GLU A 1 95 ? -9.499 -0.382 -0.843 1.00 96.94 95 GLU A C 1
ATOM 815 O O . GLU A 1 95 ? -10.453 -0.308 -0.067 1.00 96.94 95 GLU A O 1
ATOM 820 N N . HIS A 1 96 ? -8.237 -0.335 -0.418 1.00 97.69 96 HIS A N 1
ATOM 821 C CA . HIS A 1 96 ? -7.872 -0.260 0.988 1.00 97.69 96 HIS A CA 1
ATOM 822 C C . HIS A 1 96 ? -8.466 0.980 1.668 1.00 97.69 96 HIS A C 1
ATOM 824 O O . HIS A 1 96 ? -9.171 0.853 2.669 1.00 97.69 96 HIS A O 1
ATOM 830 N N . ILE A 1 97 ? -8.293 2.169 1.085 1.00 96.31 97 ILE A N 1
ATOM 831 C CA . ILE A 1 97 ? -8.782 3.413 1.690 1.00 96.31 97 ILE A CA 1
ATOM 832 C C . ILE A 1 97 ? -10.311 3.412 1.804 1.00 96.31 97 ILE A C 1
ATOM 834 O O . ILE A 1 97 ? -10.869 3.792 2.837 1.00 96.31 97 ILE A O 1
ATOM 838 N N . VAL A 1 98 ? -11.010 3.008 0.740 1.00 95.69 98 VAL A N 1
ATOM 839 C CA . VAL A 1 98 ? -12.476 3.096 0.679 1.00 95.69 98 VAL A CA 1
ATOM 840 C C . VAL A 1 98 ? -13.144 2.014 1.526 1.00 95.69 98 VAL A C 1
ATOM 842 O O . VAL A 1 98 ? -14.091 2.317 2.254 1.00 95.69 98 VAL A O 1
ATOM 845 N N . GLU A 1 99 ? -12.657 0.776 1.461 1.00 95.19 99 GLU A N 1
ATOM 846 C CA . GLU A 1 99 ? -13.314 -0.375 2.090 1.00 95.19 99 GLU A CA 1
ATOM 847 C C . GLU A 1 99 ? -12.762 -0.685 3.490 1.00 95.19 99 GLU A C 1
ATOM 849 O O . GLU A 1 99 ? -13.493 -1.177 4.356 1.00 95.19 99 GLU A O 1
ATOM 854 N N . THR A 1 100 ? -11.488 -0.371 3.743 1.00 97.12 100 THR A N 1
ATOM 855 C CA . THR A 1 100 ? -10.812 -0.655 5.018 1.00 97.12 100 THR A CA 1
ATOM 856 C C . THR A 1 100 ? -10.735 0.602 5.881 1.00 97.12 100 THR A C 1
ATOM 858 O O . THR A 1 100 ? -11.442 0.674 6.891 1.00 97.12 100 THR A O 1
ATOM 861 N N . ASP A 1 101 ? -9.962 1.621 5.500 1.00 97.56 101 ASP A N 1
ATOM 862 C CA . ASP A 1 101 ? -9.665 2.767 6.380 1.00 97.56 101 ASP A CA 1
ATOM 863 C C . ASP A 1 101 ? -10.935 3.473 6.836 1.00 97.56 101 ASP A C 1
ATOM 865 O O . ASP A 1 101 ? -11.168 3.669 8.034 1.00 97.56 101 ASP A O 1
ATOM 869 N N . VAL A 1 102 ? -11.810 3.808 5.883 1.00 96.12 102 VAL A N 1
ATOM 870 C CA . VAL A 1 102 ? -13.079 4.487 6.167 1.00 96.12 102 VAL A CA 1
ATOM 871 C C . VAL A 1 102 ? -13.912 3.699 7.177 1.00 96.12 102 VAL A C 1
ATOM 873 O O . VAL A 1 102 ? -14.482 4.304 8.091 1.00 96.12 102 VAL A O 1
ATOM 876 N N . ARG A 1 103 ? -13.973 2.366 7.056 1.00 96.62 103 ARG A N 1
ATOM 877 C CA . ARG A 1 103 ? -14.705 1.506 7.995 1.00 96.62 103 ARG A CA 1
ATOM 878 C C . ARG A 1 103 ? -14.089 1.572 9.391 1.00 96.62 103 ARG A C 1
ATOM 880 O O . ARG A 1 103 ? -14.800 1.907 10.338 1.00 96.62 103 ARG A O 1
ATOM 887 N N . TYR A 1 104 ? -12.784 1.332 9.514 1.00 97.12 104 TYR A N 1
ATOM 888 C CA . TYR A 1 104 ? -12.086 1.317 10.806 1.00 97.12 104 TYR A CA 1
ATOM 889 C C . TYR A 1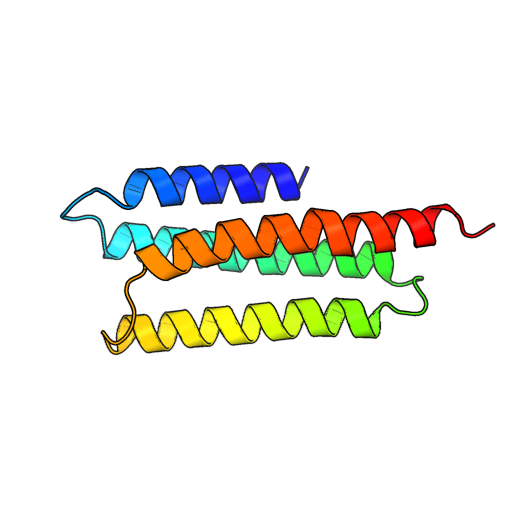 104 ? -12.170 2.666 11.535 1.00 97.12 104 TYR A C 1
ATOM 891 O O . TYR A 1 104 ? -12.465 2.719 12.732 1.00 97.12 104 TYR A O 1
ATOM 899 N N . PHE A 1 105 ? -11.968 3.781 10.827 1.00 95.62 105 PHE A N 1
ATOM 900 C CA . PHE A 1 105 ? -12.085 5.112 11.428 1.00 95.62 105 PHE A CA 1
ATOM 901 C C . PHE A 1 105 ? -13.527 5.449 11.823 1.00 95.62 105 PHE A C 1
ATOM 903 O O . PHE A 1 105 ? -13.753 6.073 12.864 1.00 95.62 105 PHE A O 1
ATOM 910 N N . LYS A 1 106 ? -14.515 5.018 11.031 1.00 95.56 106 LYS A N 1
ATOM 911 C CA . LYS A 1 106 ? -15.936 5.203 11.348 1.00 95.56 106 LYS A CA 1
ATOM 912 C C . LYS A 1 106 ? -16.347 4.419 12.595 1.00 95.56 106 LYS A 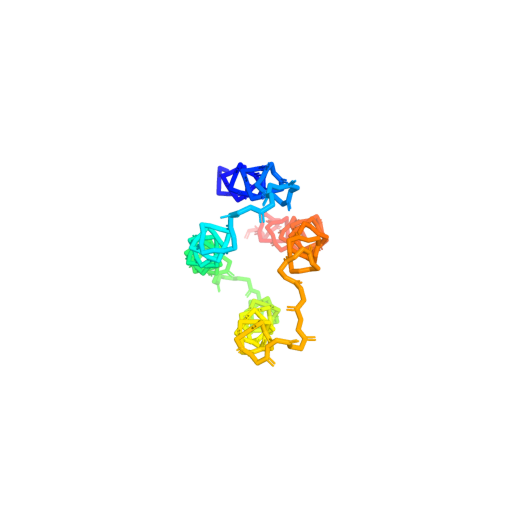C 1
ATOM 914 O O . LYS A 1 106 ? -17.061 4.965 13.434 1.00 95.56 106 LYS A O 1
ATOM 919 N N . GLU A 1 107 ? -15.906 3.173 12.724 1.00 95.19 107 GLU A N 1
ATOM 920 C CA . GLU A 1 107 ? -16.160 2.331 13.898 1.00 95.19 107 GLU A CA 1
ATOM 921 C C . GLU A 1 107 ? -15.480 2.889 15.151 1.00 95.19 107 GLU A C 1
ATOM 923 O O . GLU A 1 107 ? -16.103 2.952 16.212 1.00 95.19 107 GLU A O 1
ATOM 928 N N . LEU A 1 108 ? -14.241 3.385 15.029 1.00 93.50 108 LEU A N 1
ATOM 929 C CA . LEU A 1 108 ? -13.542 4.043 16.133 1.00 93.50 108 LEU A CA 1
ATOM 930 C C . LEU A 1 108 ? -14.287 5.297 16.620 1.00 93.50 108 LEU A C 1
ATOM 932 O O . LEU A 1 108 ? -14.427 5.489 17.825 1.00 93.50 108 LEU A O 1
ATOM 936 N N . ALA A 1 109 ? -14.779 6.131 15.699 1.00 90.81 109 ALA A N 1
ATOM 937 C CA . ALA A 1 109 ? -15.467 7.384 16.019 1.00 90.81 109 ALA A CA 1
ATOM 938 C C . ALA A 1 109 ? -16.870 7.194 16.623 1.00 90.81 109 ALA A C 1
ATOM 940 O O . ALA A 1 109 ? -17.392 8.110 17.252 1.00 90.81 109 ALA A O 1
ATOM 941 N N . GLN A 1 110 ? -17.493 6.030 16.419 1.00 81.19 110 GLN A N 1
ATOM 942 C CA . GLN A 1 110 ? -18.815 5.701 16.965 1.00 81.19 110 GLN A CA 1
ATOM 943 C C . GLN A 1 110 ? -18.760 5.039 18.344 1.00 81.19 110 GLN A C 1
ATOM 945 O O . GLN A 1 110 ? -19.812 4.751 18.920 1.00 81.19 110 GLN A O 1
ATOM 950 N N . LYS A 1 111 ? -17.563 4.797 18.892 1.00 59.91 111 LYS A N 1
ATOM 951 C CA . LYS A 1 111 ? -17.433 4.335 20.273 1.00 59.91 111 LYS A CA 1
ATOM 952 C C . LYS A 1 111 ? -17.883 5.448 21.239 1.00 59.91 111 LYS A C 1
ATOM 954 O O . LYS A 1 111 ? -17.403 6.572 21.091 1.00 59.91 111 LYS A O 1
ATOM 959 N N . PRO A 1 112 ? -18.806 5.155 22.175 1.00 52.12 112 PRO A N 1
ATOM 960 C CA . PRO A 1 112 ? -19.291 6.119 23.162 1.00 52.12 112 PRO A CA 1
ATOM 961 C C . PRO A 1 112 ? -18.207 6.556 24.153 1.00 52.12 112 PRO A C 1
ATOM 963 O O . PRO A 1 112 ? -17.268 5.763 24.403 1.00 52.12 112 PRO A O 1
#

pLDDT: mean 92.11, std 7.8, range [52.12, 98.56]

Radius of gyration: 15.4 Å; chains: 1; bounding box: 35×26×46 Å

Sequence (112 aa):
RQHKYLFELWIMLDSMKNQQDNRLSLEQALLSLFDYVEIHFNNEEKYLAPHPEIKQHQTIHADFIAQTNTFMEDFHNETLDLHTVVDFLHDWLIEHIVETDVRYFKELAQKP

Secondary structure (DSSP, 8-state):
-HHHHHHHHHHHHHHHHT-TT-HHHHHHHHHHHHHHHHHHHHHHHHHHTT-TTHHHHHHHHHHHHHHHHHHHHHHHTTSS-HHHHHHHHHHHHHHIIIIIIHHHHHHHHT--

Foldseek 3Di:
DLLVVLVVLLVVLVVQQPPPPCPVVSVVSLVVSLVSLVVVLVVLLVVLVPPPCSVVVVVLSVVVNVVSVVQVVCVVVVNDDVSVVSVVSVVSSVCCVPVPSVVSVVVVVPDD